Protein AF-A0A1H1IAY0-F1 (afdb_monomer_lite)

Structure (mmCIF, N/CA/C/O backbone):
data_AF-A0A1H1IAY0-F1
#
_entry.id   AF-A0A1H1IAY0-F1
#
loop_
_atom_site.group_PDB
_atom_site.id
_atom_site.type_symbol
_atom_site.label_atom_id
_atom_site.label_alt_id
_atom_site.label_comp_id
_atom_site.label_asym_id
_atom_site.label_entity_id
_atom_site.label_seq_id
_atom_site.pdbx_PDB_ins_code
_atom_site.Cartn_x
_atom_site.Cartn_y
_atom_site.Cartn_z
_atom_site.occupancy
_atom_site.B_iso_or_equiv
_atom_site.auth_seq_id
_atom_site.auth_comp_id
_atom_site.auth_asym_id
_atom_site.auth_atom_id
_atom_site.pdbx_PDB_model_num
ATOM 1 N N . MET A 1 1 ? 3.164 -5.358 -13.524 1.00 69.94 1 MET A N 1
ATOM 2 C CA . MET A 1 1 ? 2.665 -6.342 -12.520 1.00 69.94 1 MET A CA 1
ATOM 3 C C . MET A 1 1 ? 2.645 -5.753 -11.104 1.00 69.94 1 MET A C 1
ATOM 5 O O . MET A 1 1 ? 1.632 -5.884 -10.432 1.00 69.94 1 MET A O 1
ATOM 9 N N . ALA A 1 2 ? 3.696 -5.036 -10.674 1.00 71.25 2 ALA A N 1
ATOM 10 C CA . ALA A 1 2 ? 3.788 -4.389 -9.352 1.00 71.25 2 ALA A CA 1
ATOM 11 C C . ALA A 1 2 ? 2.649 -3.400 -9.021 1.00 71.25 2 ALA A C 1
ATOM 13 O O . ALA A 1 2 ? 2.144 -3.400 -7.901 1.00 71.25 2 ALA A O 1
ATOM 14 N N . MET A 1 3 ? 2.190 -2.615 -10.003 1.00 79.56 3 MET A N 1
ATOM 15 C CA . MET A 1 3 ? 1.068 -1.673 -9.849 1.00 79.56 3 MET A CA 1
ATOM 16 C C . MET A 1 3 ? -0.182 -2.329 -9.240 1.00 79.56 3 MET A C 1
ATOM 18 O O . MET A 1 3 ? -0.791 -1.776 -8.327 1.00 79.56 3 MET A O 1
ATOM 22 N N . ALA A 1 4 ? -0.545 -3.520 -9.727 1.00 78.56 4 ALA A N 1
ATOM 23 C CA . ALA A 1 4 ? -1.739 -4.229 -9.277 1.00 78.56 4 ALA A CA 1
ATOM 24 C C . ALA A 1 4 ? -1.627 -4.661 -7.808 1.00 78.56 4 ALA A C 1
ATOM 26 O O . ALA A 1 4 ? -2.611 -4.584 -7.080 1.00 78.56 4 ALA A O 1
ATOM 27 N N . PHE A 1 5 ? -0.430 -5.049 -7.353 1.00 79.06 5 PHE A N 1
ATOM 28 C CA . PHE A 1 5 ? -0.199 -5.423 -5.958 1.00 79.06 5 PHE A CA 1
ATOM 29 C C . PHE A 1 5 ? -0.343 -4.226 -5.017 1.00 79.06 5 PHE A C 1
ATOM 31 O O . PHE A 1 5 ? -1.062 -4.327 -4.025 1.00 79.06 5 PHE A O 1
ATOM 38 N N . PHE A 1 6 ? 0.261 -3.081 -5.354 1.00 81.88 6 PHE A N 1
ATOM 39 C CA . PHE A 1 6 ? 0.122 -1.859 -4.558 1.00 81.88 6 PHE A CA 1
ATOM 40 C C . PHE A 1 6 ? -1.324 -1.375 -4.478 1.00 81.88 6 PHE A C 1
ATOM 42 O O . PHE A 1 6 ? -1.809 -1.065 -3.391 1.00 81.88 6 PHE A O 1
ATOM 49 N N . ALA A 1 7 ? -2.022 -1.350 -5.616 1.00 82.88 7 ALA A N 1
ATOM 50 C CA . ALA A 1 7 ? -3.407 -0.906 -5.680 1.00 82.88 7 ALA A CA 1
ATOM 51 C C . ALA A 1 7 ? -4.344 -1.845 -4.905 1.00 82.88 7 ALA A C 1
ATOM 53 O O . ALA A 1 7 ? -5.153 -1.377 -4.106 1.00 82.88 7 ALA A O 1
ATOM 54 N N . ALA A 1 8 ? -4.213 -3.164 -5.096 1.00 85.56 8 ALA A N 1
ATOM 55 C CA . ALA A 1 8 ? -5.064 -4.147 -4.431 1.00 85.56 8 ALA A CA 1
ATOM 56 C C . ALA A 1 8 ? -4.873 -4.128 -2.910 1.00 85.56 8 ALA A C 1
ATOM 58 O O . ALA A 1 8 ? -5.850 -4.046 -2.169 1.00 85.56 8 ALA A O 1
ATOM 59 N N . PHE A 1 9 ? -3.630 -4.141 -2.425 1.00 83.38 9 PHE A N 1
ATOM 60 C CA . PHE A 1 9 ? -3.383 -4.077 -0.985 1.00 83.38 9 PHE A CA 1
ATOM 61 C C . PHE A 1 9 ? -3.736 -2.718 -0.384 1.00 83.38 9 PHE A C 1
ATOM 63 O O . PHE A 1 9 ? -4.299 -2.677 0.707 1.00 83.38 9 PHE A O 1
ATOM 70 N N . GLY A 1 10 ? -3.443 -1.615 -1.080 1.00 86.06 10 GLY A N 1
ATOM 71 C CA . GLY A 1 10 ? -3.857 -0.285 -0.640 1.00 86.06 10 GLY A CA 1
ATOM 72 C C . GLY A 1 10 ? -5.371 -0.207 -0.448 1.00 86.06 10 GLY A C 1
ATOM 73 O O . GLY A 1 10 ? -5.829 0.259 0.593 1.00 86.06 10 GLY A O 1
ATOM 74 N N . ALA A 1 11 ? -6.142 -0.766 -1.387 1.00 88.12 11 ALA A N 1
ATOM 75 C CA . ALA A 1 11 ? -7.594 -0.860 -1.284 1.00 88.12 11 ALA A CA 1
ATOM 76 C C . ALA A 1 11 ? -8.053 -1.751 -0.117 1.00 88.12 11 ALA A C 1
ATOM 78 O O . ALA A 1 11 ? -8.949 -1.350 0.618 1.00 88.12 11 ALA A O 1
ATOM 79 N N . ILE A 1 12 ? -7.432 -2.918 0.102 1.00 89.38 12 ILE A N 1
ATOM 80 C CA . ILE A 1 12 ? -7.773 -3.809 1.228 1.00 89.38 12 ILE A CA 1
ATOM 81 C C . ILE A 1 12 ? -7.560 -3.098 2.570 1.00 89.38 12 ILE A C 1
ATOM 83 O O . ILE A 1 12 ? -8.464 -3.082 3.404 1.00 89.38 12 ILE A O 1
ATOM 87 N N . ILE A 1 13 ? -6.393 -2.478 2.771 1.00 87.25 13 ILE A N 1
ATOM 88 C CA . ILE A 1 13 ? -6.062 -1.762 4.013 1.00 87.25 13 ILE A CA 1
ATOM 89 C C . ILE A 1 13 ? -7.001 -0.565 4.203 1.00 87.25 13 ILE A C 1
ATOM 91 O O . ILE A 1 13 ? -7.496 -0.346 5.308 1.00 87.25 13 ILE A O 1
ATOM 95 N N . PHE A 1 14 ? -7.281 0.180 3.129 1.00 89.19 14 PHE A N 1
ATOM 96 C CA . PHE A 1 14 ? -8.187 1.324 3.157 1.00 89.19 14 PHE A CA 1
ATOM 97 C C . PHE A 1 14 ? -9.612 0.915 3.535 1.00 89.19 14 PHE A C 1
ATOM 99 O O . PHE A 1 14 ? -10.161 1.446 4.496 1.00 89.19 14 PHE A O 1
ATOM 106 N N . VAL A 1 15 ? -10.200 -0.050 2.819 1.00 92.25 15 VAL A N 1
ATOM 107 C CA . VAL A 1 15 ? -11.564 -0.541 3.075 1.00 92.25 15 VAL A CA 1
ATOM 108 C C . VAL A 1 15 ? -11.665 -1.088 4.490 1.00 92.25 15 VAL A C 1
ATOM 110 O O . VAL A 1 15 ? -12.602 -0.753 5.208 1.00 92.25 15 VAL A O 1
ATOM 113 N N . HIS A 1 16 ? -10.673 -1.865 4.923 1.00 87.50 16 HIS A N 1
ATOM 114 C CA . HIS A 1 16 ? -10.623 -2.344 6.293 1.00 87.50 16 HIS A CA 1
ATOM 115 C C . HIS A 1 16 ? -10.585 -1.183 7.298 1.00 87.50 16 HIS A C 1
ATOM 117 O O . HIS A 1 16 ? -11.341 -1.201 8.261 1.00 87.50 16 HIS A O 1
ATOM 123 N N . GLY A 1 17 ? -9.741 -0.170 7.080 1.00 85.88 17 GLY A N 1
ATOM 124 C CA . GLY A 1 17 ? -9.661 1.012 7.941 1.00 85.88 17 GLY A CA 1
ATOM 125 C C . GLY A 1 17 ? -10.965 1.809 8.003 1.00 85.88 17 GLY A C 1
ATOM 126 O O . GLY A 1 17 ? -11.343 2.276 9.072 1.00 85.88 17 GLY A O 1
ATOM 127 N N . VAL A 1 18 ? -11.685 1.921 6.882 1.00 91.62 18 VAL A N 1
ATOM 128 C CA . VAL A 1 18 ? -13.014 2.550 6.829 1.00 91.62 18 VAL A CA 1
ATOM 129 C C . VAL A 1 18 ? -14.030 1.750 7.645 1.00 91.62 18 VAL A C 1
ATOM 131 O O . VAL A 1 18 ? -14.795 2.341 8.401 1.00 91.62 18 VAL A O 1
ATOM 134 N N . VAL A 1 19 ? -14.023 0.418 7.531 1.00 90.44 19 VAL A N 1
ATOM 135 C CA . VAL A 1 19 ? -14.936 -0.461 8.280 1.00 90.44 19 VAL A CA 1
ATOM 136 C C . VAL A 1 19 ? -14.648 -0.429 9.784 1.00 90.44 19 VAL A C 1
ATOM 138 O O . VAL A 1 19 ? -15.589 -0.422 10.573 1.00 90.44 19 VAL A O 1
ATOM 141 N N . THR A 1 20 ? -13.377 -0.381 10.198 1.00 86.69 20 THR A N 1
ATOM 142 C CA . THR A 1 20 ? -12.995 -0.362 11.622 1.00 86.69 20 THR A CA 1
ATOM 143 C C . THR A 1 20 ? -12.939 1.032 12.246 1.00 86.69 20 THR A C 1
ATOM 145 O O . THR A 1 20 ? -12.777 1.144 13.457 1.00 86.69 20 THR A O 1
ATOM 148 N N . GLY A 1 21 ? -13.073 2.103 11.455 1.00 86.44 21 GLY A N 1
ATOM 149 C CA . GLY A 1 21 ? -12.925 3.485 11.930 1.00 86.44 21 GLY A CA 1
ATOM 150 C C . GLY A 1 21 ? -11.478 3.876 12.265 1.00 86.44 21 GLY A C 1
ATOM 151 O O . GLY A 1 21 ? -11.230 4.904 12.895 1.00 86.44 21 GLY A O 1
ATOM 152 N N . GLU A 1 22 ? -10.503 3.069 11.849 1.00 86.94 22 GLU A N 1
ATOM 153 C CA . GLU A 1 22 ? -9.093 3.241 12.182 1.00 86.94 22 GLU A CA 1
ATOM 154 C C . GLU A 1 22 ? -8.398 4.185 11.192 1.00 86.94 22 GLU A C 1
ATOM 156 O O . GLU A 1 22 ? -7.920 3.776 10.129 1.00 86.94 22 GLU A O 1
ATOM 161 N N . VAL A 1 23 ? -8.286 5.464 11.569 1.00 86.62 23 VAL A N 1
ATOM 162 C CA . VAL A 1 23 ? -7.699 6.528 10.728 1.00 86.62 23 VAL A CA 1
ATOM 163 C C . VAL A 1 23 ? -6.299 6.173 10.218 1.00 86.62 23 VAL A C 1
ATOM 165 O O . VAL A 1 23 ? -5.982 6.423 9.055 1.00 86.62 23 VAL A O 1
ATOM 168 N N . TYR A 1 24 ? -5.461 5.546 11.047 1.00 83.50 24 TYR A N 1
ATOM 169 C CA . TYR A 1 24 ? -4.100 5.176 10.651 1.00 83.50 24 TYR A CA 1
ATOM 170 C C . TYR A 1 24 ? -4.082 4.178 9.480 1.00 83.50 24 TYR A C 1
ATOM 172 O O . TYR A 1 24 ? -3.239 4.290 8.593 1.00 83.50 24 TYR A O 1
ATOM 180 N N . ARG A 1 25 ? -5.045 3.249 9.410 1.00 85.31 25 ARG A N 1
ATOM 181 C CA . ARG A 1 25 ? -5.157 2.294 8.295 1.00 85.31 25 ARG A CA 1
ATOM 182 C C . ARG A 1 25 ? -5.652 2.955 7.026 1.00 85.31 25 ARG A C 1
ATOM 184 O O . ARG A 1 25 ? -5.129 2.674 5.954 1.00 85.31 25 ARG A O 1
ATOM 191 N N . ILE A 1 26 ? -6.605 3.873 7.153 1.00 88.69 26 ILE A N 1
ATOM 192 C CA . ILE A 1 26 ? -7.094 4.675 6.028 1.00 88.69 26 ILE A CA 1
ATOM 193 C C . ILE A 1 26 ? -5.917 5.417 5.378 1.00 88.69 26 ILE A C 1
ATOM 195 O O . ILE A 1 26 ? -5.714 5.315 4.169 1.00 88.69 26 ILE A O 1
ATOM 199 N N . LEU A 1 27 ? -5.082 6.085 6.184 1.00 88.56 27 LEU A N 1
ATOM 200 C CA . LEU A 1 27 ? -3.890 6.784 5.695 1.00 88.56 27 LEU A CA 1
ATOM 201 C C . LEU A 1 27 ? -2.888 5.832 5.027 1.00 88.56 27 LEU A C 1
ATOM 203 O O . LEU A 1 27 ? -2.401 6.130 3.936 1.00 88.56 27 LEU A O 1
ATOM 207 N N . MET A 1 28 ? -2.620 4.671 5.629 1.00 84.69 28 MET A N 1
ATOM 208 C CA . MET A 1 28 ? -1.727 3.663 5.043 1.00 84.69 28 MET A CA 1
ATOM 209 C C . MET A 1 28 ? -2.245 3.146 3.694 1.00 84.69 28 MET A C 1
ATOM 211 O O . MET A 1 28 ? -1.476 3.056 2.737 1.00 84.69 28 MET A O 1
ATOM 215 N N . GLY A 1 29 ? -3.546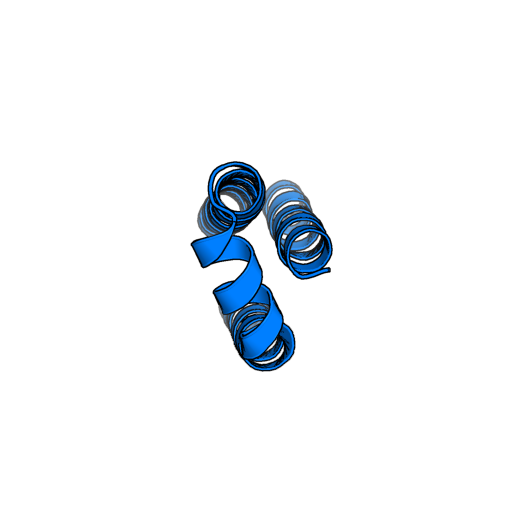 2.871 3.578 1.00 88.25 29 GLY A N 1
ATOM 216 C CA . GLY A 1 29 ? -4.171 2.472 2.317 1.00 88.25 29 GLY A CA 1
ATOM 217 C C . GLY A 1 29 ? -4.027 3.532 1.218 1.00 88.25 29 GLY A C 1
ATOM 218 O O . GLY A 1 29 ? -3.651 3.207 0.090 1.00 88.25 29 GLY A O 1
ATOM 219 N N . CYS A 1 30 ? -4.219 4.812 1.559 1.00 91.06 30 CYS A N 1
ATOM 220 C CA . CYS A 1 30 ? -4.001 5.931 0.637 1.00 91.06 30 CYS A CA 1
ATOM 221 C C . CYS A 1 30 ? -2.542 6.037 0.164 1.00 91.06 30 CYS A C 1
ATOM 223 O O . CYS A 1 30 ? -2.302 6.280 -1.019 1.00 91.06 30 CYS A O 1
ATOM 225 N N . ILE A 1 31 ? -1.565 5.825 1.054 1.00 89.06 31 ILE A N 1
ATOM 226 C CA . ILE A 1 31 ? -0.134 5.847 0.704 1.00 89.06 31 ILE A CA 1
ATOM 227 C C . ILE A 1 31 ? 0.182 4.774 -0.340 1.00 89.06 31 ILE A C 1
ATOM 229 O O . ILE A 1 31 ? 0.822 5.066 -1.350 1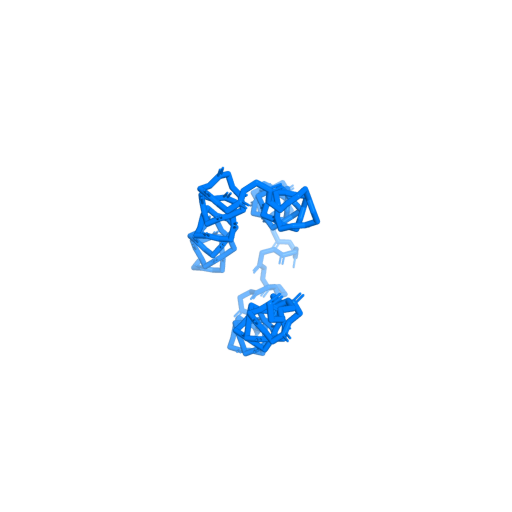.00 89.06 31 ILE A O 1
ATOM 233 N N . PHE A 1 32 ? -0.316 3.552 -0.153 1.00 85.62 32 PHE A N 1
ATOM 234 C CA . PHE A 1 32 ? -0.140 2.490 -1.145 1.00 85.62 32 PHE A CA 1
ATOM 235 C C . PHE A 1 32 ? -0.838 2.799 -2.475 1.00 85.62 32 PHE A C 1
ATOM 237 O O . PHE A 1 32 ? -0.276 2.518 -3.534 1.00 85.62 32 PHE A O 1
ATOM 244 N N . GLY A 1 33 ? -2.003 3.453 -2.440 1.00 85.69 33 GLY A N 1
ATOM 245 C CA . GLY A 1 33 ? -2.655 3.980 -3.641 1.00 85.69 33 GLY A CA 1
ATOM 246 C C . GLY A 1 33 ? -1.794 5.007 -4.390 1.00 85.69 33 GLY A C 1
ATOM 247 O O . GLY A 1 33 ? -1.652 4.922 -5.609 1.00 85.69 33 GLY A O 1
ATOM 248 N N . MET A 1 34 ? -1.147 5.934 -3.674 1.00 87.81 34 MET A N 1
ATOM 249 C CA . MET A 1 34 ? -0.216 6.899 -4.275 1.00 87.81 34 MET A CA 1
ATOM 250 C C . MET A 1 34 ? 1.029 6.223 -4.860 1.00 87.81 34 MET A C 1
ATOM 252 O O . MET A 1 34 ? 1.476 6.606 -5.939 1.00 87.81 34 MET A O 1
ATOM 256 N N . LEU A 1 35 ? 1.568 5.192 -4.202 1.00 84.88 35 LEU A N 1
ATOM 257 C CA . LEU A 1 35 ? 2.681 4.403 -4.745 1.00 84.88 35 LEU A CA 1
ATOM 258 C C . LEU A 1 35 ? 2.282 3.688 -6.041 1.00 84.88 35 LEU A C 1
ATOM 260 O O . LEU A 1 35 ? 3.057 3.693 -6.997 1.00 84.88 35 LEU A O 1
ATOM 264 N N . ALA A 1 36 ? 1.062 3.147 -6.117 1.00 85.38 36 ALA A N 1
ATOM 265 C CA . ALA A 1 36 ? 0.533 2.559 -7.346 1.00 85.38 36 ALA A CA 1
ATOM 266 C C . ALA A 1 36 ? 0.449 3.589 -8.487 1.00 85.38 36 ALA A C 1
ATOM 268 O O . ALA A 1 36 ? 0.836 3.282 -9.612 1.00 85.38 36 ALA A O 1
ATOM 269 N N . ALA A 1 37 ? 0.017 4.823 -8.201 1.00 84.88 37 ALA A N 1
ATOM 270 C CA . ALA A 1 37 ? 0.036 5.912 -9.180 1.00 84.88 37 ALA A CA 1
ATOM 271 C C . ALA A 1 37 ? 1.471 6.313 -9.576 1.00 84.88 37 ALA A C 1
ATOM 273 O O . ALA A 1 37 ? 1.747 6.552 -10.750 1.00 84.88 37 ALA A O 1
ATOM 274 N N . GLY A 1 38 ? 2.411 6.316 -8.625 1.00 81.19 38 GLY A N 1
ATOM 275 C CA . GLY A 1 38 ? 3.831 6.566 -8.881 1.00 81.19 38 GLY A CA 1
ATOM 276 C C . GLY A 1 38 ? 4.460 5.559 -9.849 1.00 81.19 38 GLY A C 1
ATOM 277 O O . GLY A 1 38 ? 5.280 5.948 -10.680 1.00 81.19 38 GLY A O 1
ATOM 278 N N . VAL A 1 39 ? 4.032 4.289 -9.805 1.00 83.38 39 VAL A N 1
ATOM 279 C CA . VAL A 1 39 ? 4.445 3.251 -10.772 1.00 83.38 39 VAL A CA 1
ATOM 280 C C . VAL A 1 39 ? 4.042 3.619 -12.201 1.00 83.38 39 VAL A C 1
ATOM 282 O O . VAL A 1 39 ? 4.808 3.367 -13.124 1.00 83.38 39 VAL A O 1
ATOM 285 N N . VAL A 1 40 ? 2.895 4.273 -12.394 1.00 81.38 40 VAL A N 1
ATOM 286 C CA . VAL A 1 40 ? 2.427 4.703 -13.725 1.00 81.38 40 VAL A CA 1
ATOM 287 C C . VAL A 1 40 ? 3.252 5.873 -14.270 1.00 81.38 40 VAL A C 1
ATOM 289 O O . VAL A 1 40 ? 3.447 5.988 -15.477 1.00 81.38 40 VAL A O 1
ATOM 292 N N . LEU A 1 41 ? 3.748 6.746 -13.392 1.00 86.06 41 LEU A N 1
ATOM 293 C CA . LEU A 1 41 ? 4.446 7.973 -13.786 1.00 86.06 41 LEU A CA 1
ATOM 294 C C . LEU A 1 41 ? 5.923 7.757 -14.150 1.00 86.06 41 LEU A C 1
ATOM 296 O O . LEU A 1 41 ? 6.510 8.606 -14.818 1.00 86.06 41 LEU A O 1
ATOM 300 N N . SER A 1 42 ? 6.542 6.655 -13.714 1.00 88.94 42 SER A N 1
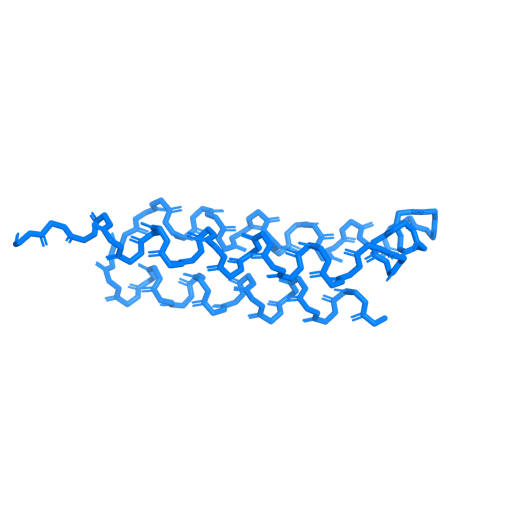ATOM 301 C CA . SER A 1 42 ? 7.976 6.410 -13.905 1.00 88.94 42 SER A CA 1
ATOM 302 C C . SER A 1 42 ? 8.277 4.951 -14.237 1.00 88.94 42 SER A C 1
ATOM 304 O O . SER A 1 42 ? 8.180 4.067 -13.386 1.00 88.94 42 SER A O 1
ATOM 306 N N . SER A 1 43 ? 8.755 4.707 -15.459 1.00 86.62 43 SER A N 1
ATOM 307 C CA . SER A 1 43 ? 9.170 3.375 -15.925 1.00 86.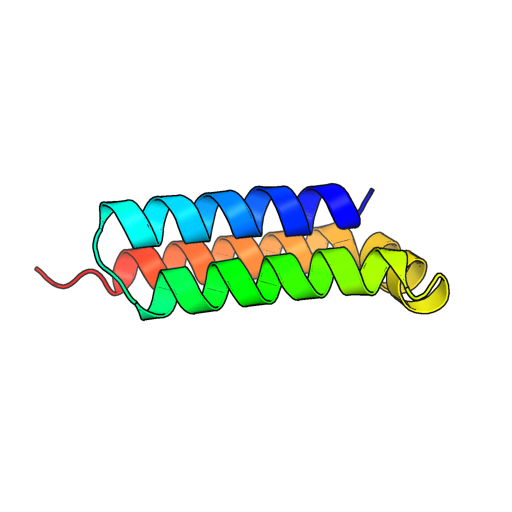62 43 SER A CA 1
ATOM 308 C C . SER A 1 43 ? 10.365 2.810 -15.146 1.00 86.62 43 SER A C 1
ATOM 310 O O . SER A 1 43 ? 10.467 1.599 -14.948 1.00 86.62 43 SER A O 1
ATOM 312 N N . ALA A 1 44 ? 11.258 3.676 -14.654 1.00 87.00 44 ALA A N 1
ATOM 313 C CA . ALA A 1 44 ? 12.356 3.270 -13.780 1.00 87.00 44 ALA A CA 1
ATOM 314 C C . ALA A 1 44 ? 11.830 2.757 -12.429 1.00 87.00 44 ALA A C 1
ATOM 316 O O . ALA A 1 44 ? 12.300 1.734 -11.927 1.00 87.00 44 ALA A O 1
ATOM 317 N N . PHE A 1 45 ? 10.821 3.433 -11.871 1.00 84.94 45 PHE A N 1
ATOM 318 C CA . PHE A 1 45 ? 10.181 3.019 -10.625 1.00 84.94 45 PHE A CA 1
ATOM 319 C C . PHE A 1 45 ? 9.349 1.745 -10.808 1.00 84.94 45 PHE A C 1
ATOM 321 O O . PHE A 1 45 ? 9.403 0.862 -9.956 1.00 84.94 45 PHE A O 1
ATOM 328 N N . GLU A 1 46 ? 8.653 1.590 -11.938 1.00 86.50 46 GLU A N 1
ATOM 329 C CA . GLU A 1 46 ? 7.942 0.353 -12.276 1.00 86.50 46 GLU A CA 1
ATOM 330 C C . GLU A 1 46 ? 8.877 -0.855 -12.342 1.00 86.50 46 GLU A C 1
ATOM 332 O O . GLU A 1 46 ? 8.554 -1.912 -11.789 1.00 86.50 46 GLU A O 1
ATOM 337 N N . ARG A 1 47 ? 10.033 -0.710 -13.001 1.00 89.50 47 ARG A N 1
ATOM 338 C CA . ARG A 1 47 ? 11.012 -1.794 -13.115 1.00 89.50 47 ARG A CA 1
ATOM 339 C C . ARG A 1 47 ? 11.576 -2.159 -11.744 1.00 89.50 47 ARG A C 1
ATOM 341 O O . ARG A 1 47 ? 11.473 -3.317 -11.359 1.00 89.50 47 ARG A O 1
ATOM 348 N N . TRP A 1 48 ? 12.024 -1.173 -10.962 1.00 90.25 48 TRP A N 1
ATOM 349 C CA . TRP A 1 48 ? 12.467 -1.399 -9.581 1.00 90.25 48 TRP A CA 1
ATOM 350 C C . TRP A 1 48 ? 11.394 -2.100 -8.736 1.00 90.25 48 TRP A C 1
ATOM 352 O O . TRP A 1 48 ? 11.680 -3.094 -8.071 1.00 90.25 48 TRP A O 1
ATOM 362 N N . ALA A 1 49 ? 10.149 -1.625 -8.785 1.00 85.00 49 ALA A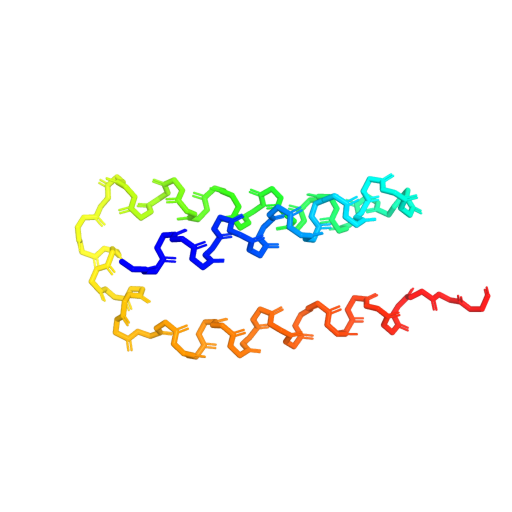 N 1
ATOM 363 C CA . ALA A 1 49 ? 9.058 -2.199 -8.007 1.00 85.00 49 ALA A CA 1
ATOM 364 C C . ALA A 1 49 ? 8.695 -3.616 -8.463 1.00 85.00 49 ALA A C 1
ATOM 366 O O . ALA A 1 49 ? 8.267 -4.432 -7.653 1.00 85.00 49 ALA A O 1
ATOM 367 N N . THR A 1 50 ? 8.855 -3.914 -9.752 1.00 87.38 50 THR A N 1
ATOM 368 C CA . THR A 1 50 ? 8.637 -5.254 -10.303 1.00 87.38 50 THR A CA 1
ATOM 369 C C . THR A 1 50 ? 9.749 -6.206 -9.873 1.00 87.38 50 THR A C 1
ATOM 371 O O . THR A 1 50 ? 9.443 -7.303 -9.410 1.00 87.38 50 THR A O 1
ATOM 374 N N . ASP A 1 51 ? 11.008 -5.766 -9.919 1.00 91.62 51 ASP A N 1
ATOM 375 C CA . ASP A 1 51 ? 12.166 -6.552 -9.476 1.00 91.62 51 ASP A CA 1
ATOM 376 C C . ASP A 1 51 ? 12.097 -6.873 -7.971 1.00 91.62 51 ASP A C 1
ATOM 378 O O . ASP A 1 51 ? 12.521 -7.939 -7.530 1.00 91.62 51 ASP A O 1
ATOM 382 N N . HIS A 1 52 ? 11.491 -5.981 -7.180 1.00 88.19 52 HIS A N 1
ATOM 383 C CA . HIS A 1 52 ? 11.333 -6.134 -5.730 1.00 88.19 52 HIS A CA 1
ATOM 384 C C . HIS A 1 52 ? 9.902 -6.503 -5.309 1.00 88.19 52 HIS A C 1
ATOM 386 O O . HIS A 1 52 ? 9.579 -6.431 -4.122 1.00 88.19 52 HIS A O 1
ATOM 392 N N . ALA A 1 53 ? 9.034 -6.916 -6.241 1.00 81.56 53 ALA A N 1
ATOM 393 C CA . ALA A 1 53 ? 7.599 -7.081 -5.989 1.00 81.56 53 ALA A CA 1
ATOM 394 C C . ALA A 1 53 ? 7.292 -8.057 -4.843 1.00 81.56 53 ALA A C 1
ATOM 396 O O . ALA A 1 53 ? 6.414 -7.784 -4.027 1.00 81.56 53 ALA A O 1
ATOM 397 N N . LEU A 1 54 ? 8.032 -9.167 -4.741 1.00 79.75 54 LEU A N 1
ATOM 398 C CA . LEU A 1 54 ? 7.852 -10.147 -3.663 1.00 79.75 54 LEU A CA 1
ATOM 399 C C . LEU A 1 54 ? 8.267 -9.593 -2.294 1.00 79.75 54 LEU A C 1
ATOM 401 O O . LEU A 1 54 ? 7.593 -9.850 -1.300 1.00 79.75 54 LEU A O 1
ATOM 405 N N . VAL A 1 55 ? 9.349 -8.812 -2.242 1.00 86.31 55 VAL A N 1
ATOM 406 C CA . VAL A 1 55 ? 9.832 -8.180 -1.003 1.00 86.31 55 VAL A CA 1
ATOM 407 C C . VAL A 1 55 ? 8.843 -7.118 -0.543 1.00 86.31 55 VAL A C 1
ATOM 409 O O . VAL A 1 55 ? 8.443 -7.096 0.616 1.00 86.31 55 VAL A O 1
ATOM 412 N N . ILE A 1 56 ? 8.401 -6.276 -1.475 1.00 82.38 56 ILE A N 1
ATOM 413 C CA . ILE A 1 56 ? 7.364 -5.274 -1.250 1.00 82.38 56 ILE A CA 1
ATOM 414 C C . ILE A 1 56 ? 6.089 -5.943 -0.728 1.00 82.38 56 ILE A C 1
ATOM 416 O O . ILE A 1 56 ? 5.568 -5.530 0.302 1.00 82.38 56 ILE A O 1
ATOM 420 N N . LEU A 1 57 ? 5.625 -7.013 -1.379 1.00 82.19 57 LEU A N 1
ATOM 421 C CA . LEU A 1 57 ? 4.448 -7.763 -0.949 1.00 82.19 57 LEU A CA 1
ATOM 422 C C . LEU A 1 57 ? 4.616 -8.321 0.473 1.00 82.19 57 LEU A C 1
ATOM 424 O O . LEU A 1 57 ? 3.707 -8.187 1.289 1.00 82.19 57 LEU A O 1
ATOM 428 N N . ALA A 1 58 ? 5.775 -8.900 0.795 1.00 85.12 58 ALA A N 1
ATOM 429 C CA . ALA A 1 58 ? 6.058 -9.415 2.134 1.00 85.12 58 ALA A CA 1
ATOM 430 C C . ALA A 1 58 ? 6.026 -8.306 3.199 1.00 85.12 58 ALA A C 1
ATOM 432 O O . ALA A 1 58 ? 5.415 -8.483 4.253 1.00 85.12 58 ALA A O 1
ATOM 433 N N . VAL A 1 59 ? 6.618 -7.141 2.911 1.00 85.38 59 VAL A N 1
ATOM 434 C CA . VAL A 1 59 ? 6.567 -5.964 3.795 1.00 85.38 59 VAL A CA 1
ATOM 435 C C . VAL A 1 59 ? 5.129 -5.476 3.964 1.00 85.38 59 VAL A C 1
ATOM 437 O O . VAL A 1 59 ? 4.714 -5.166 5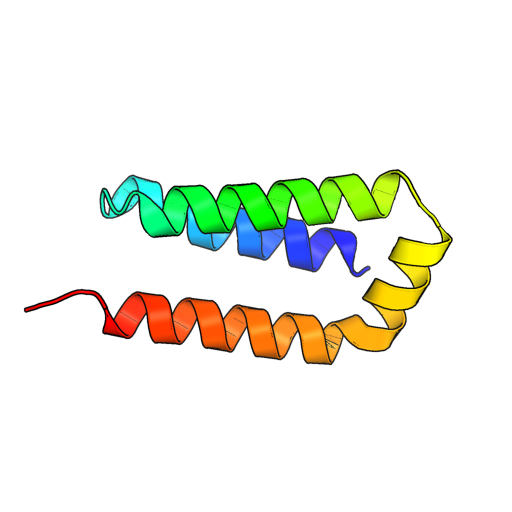.075 1.00 85.38 59 VAL A O 1
ATOM 440 N N . MET A 1 60 ? 4.339 -5.453 2.892 1.00 81.12 60 MET A N 1
ATOM 441 C CA . MET A 1 60 ? 2.939 -5.029 2.934 1.00 81.12 60 MET A CA 1
ATOM 442 C C . MET A 1 60 ? 2.065 -5.969 3.767 1.00 81.12 60 MET A C 1
ATOM 444 O O . MET A 1 60 ? 1.257 -5.500 4.568 1.00 81.12 60 MET A O 1
ATOM 448 N N . ILE A 1 61 ? 2.260 -7.284 3.638 1.00 84.69 61 ILE A N 1
ATOM 449 C CA . ILE A 1 61 ? 1.599 -8.284 4.486 1.00 84.69 61 ILE A CA 1
ATOM 450 C C . ILE A 1 61 ? 2.007 -8.087 5.946 1.00 84.69 61 ILE A C 1
ATOM 452 O O . ILE A 1 61 ? 1.141 -8.060 6.816 1.00 84.69 61 ILE A O 1
ATOM 456 N N . LEU A 1 62 ? 3.302 -7.905 6.221 1.00 85.69 62 LEU A N 1
ATOM 457 C CA . LEU A 1 62 ? 3.795 -7.678 7.578 1.00 85.69 62 LEU A CA 1
ATOM 458 C C . LEU A 1 62 ? 3.157 -6.431 8.204 1.00 85.69 62 LEU A C 1
ATOM 460 O O . LEU A 1 62 ? 2.651 -6.510 9.316 1.00 85.69 62 LEU A O 1
ATOM 464 N N . VAL A 1 63 ? 3.133 -5.311 7.476 1.00 79.00 63 VAL A N 1
ATOM 465 C CA . VAL A 1 63 ? 2.505 -4.051 7.905 1.00 79.00 63 VAL A CA 1
ATOM 466 C C . VAL A 1 63 ? 1.009 -4.229 8.172 1.00 79.00 63 VAL A C 1
ATOM 468 O O . VAL A 1 63 ? 0.477 -3.686 9.138 1.00 79.00 63 VAL A O 1
ATOM 471 N N . PHE A 1 64 ? 0.312 -5.004 7.342 1.00 78.88 64 PHE A N 1
ATOM 472 C CA . PHE A 1 64 ? -1.097 -5.303 7.573 1.00 78.88 64 PHE A CA 1
ATOM 473 C C . PHE A 1 64 ? -1.300 -6.161 8.830 1.00 78.88 64 PHE A C 1
ATOM 475 O O . PHE A 1 64 ? -2.141 -5.834 9.665 1.00 78.88 64 PHE A O 1
ATOM 482 N N . LEU A 1 65 ? -0.508 -7.216 9.023 1.00 83.81 65 LEU A N 1
ATOM 483 C CA . LEU A 1 65 ? -0.596 -8.067 10.213 1.00 83.81 65 LEU A CA 1
ATOM 484 C C . LEU A 1 65 ? -0.260 -7.302 11.498 1.00 83.81 65 LEU A C 1
ATOM 486 O O . LEU A 1 65 ? -0.968 -7.445 12.492 1.00 83.81 65 LEU A O 1
ATOM 490 N N . THR A 1 66 ? 0.768 -6.451 11.486 1.00 79.00 66 THR A N 1
ATOM 491 C CA . THR A 1 66 ? 1.086 -5.603 12.643 1.00 79.00 66 THR A CA 1
ATOM 492 C C . THR A 1 66 ? -0.013 -4.581 12.902 1.00 79.00 66 THR A C 1
ATOM 494 O O . THR A 1 66 ? -0.341 -4.341 14.060 1.00 79.00 66 THR A O 1
ATOM 497 N N . SER A 1 67 ? -0.655 -4.046 11.856 1.00 72.56 67 SER A N 1
ATOM 498 C CA . SER A 1 67 ? -1.831 -3.187 12.029 1.00 72.56 67 SER A CA 1
ATOM 499 C C . SER A 1 67 ? -2.966 -3.923 12.751 1.00 72.56 67 SER A C 1
ATOM 501 O O . SER A 1 67 ? -3.573 -3.351 13.652 1.00 72.56 67 SER A O 1
ATOM 503 N N . LEU A 1 68 ? -3.208 -5.205 12.428 1.00 75.50 68 LEU A N 1
ATOM 504 C CA . LEU A 1 68 ? -4.211 -6.055 13.093 1.00 75.50 68 LEU A CA 1
ATOM 505 C C . LEU A 1 68 ? -3.913 -6.279 14.574 1.00 75.50 68 LEU A C 1
ATOM 507 O O . LEU A 1 68 ? -4.839 -6.289 15.373 1.00 75.50 68 LEU A O 1
ATOM 511 N N . GLN A 1 69 ? -2.641 -6.390 14.949 1.00 76.88 69 GLN A N 1
ATOM 512 C CA . GLN A 1 69 ? -2.234 -6.563 16.347 1.00 76.88 69 GLN A CA 1
ATOM 513 C C . GLN A 1 69 ? -2.406 -5.300 17.202 1.00 76.88 69 GLN A C 1
ATOM 515 O O . GLN A 1 69 ? -2.432 -5.397 18.424 1.00 76.88 69 GLN A O 1
ATOM 520 N N . TRP A 1 70 ? -2.509 -4.124 16.575 1.00 68.19 70 TRP A N 1
ATOM 521 C CA . TRP A 1 70 ? -2.741 -2.843 17.255 1.00 68.19 70 TRP A CA 1
ATOM 522 C C . TRP A 1 70 ? -4.224 -2.522 17.469 1.00 68.19 70 TRP A C 1
ATOM 524 O O . TRP A 1 70 ? -4.552 -1.465 18.009 1.00 68.19 70 TRP A O 1
ATOM 534 N N . GLN A 1 71 ? -5.119 -3.440 17.099 1.00 61.69 71 GLN A N 1
ATOM 535 C CA . GLN A 1 71 ? -6.483 -3.435 17.611 1.00 61.69 71 GLN A CA 1
ATOM 536 C C . GLN A 1 71 ? -6.402 -3.839 19.081 1.00 61.69 71 GLN A C 1
ATOM 538 O O . GLN A 1 71 ? -6.149 -5.000 19.397 1.00 61.69 71 GLN A O 1
ATOM 543 N N . GLY A 1 72 ? -6.503 -2.854 19.976 1.00 57.59 72 GLY A N 1
ATOM 544 C CA . GLY A 1 72 ? -6.564 -3.104 21.415 1.00 57.59 72 GLY A CA 1
ATOM 545 C C . GLY A 1 72 ? -7.710 -4.063 21.784 1.00 57.59 72 GLY A C 1
ATOM 546 O O . GLY A 1 72 ? -8.574 -4.324 20.944 1.00 57.59 72 GLY A O 1
ATOM 547 N N . PRO A 1 73 ? -7.720 -4.602 23.017 1.00 47.38 73 PRO A N 1
ATOM 548 C CA . PRO A 1 73 ? -8.911 -5.259 23.550 1.00 47.38 73 PRO A CA 1
ATOM 549 C C . PRO A 1 73 ? -10.138 -4.335 23.523 1.00 47.38 73 PRO A C 1
ATOM 551 O O . PRO A 1 73 ? -9.959 -3.099 23.648 1.00 47.38 73 PRO A O 1
#

pLDDT: mean 83.18, std 7.63, range [47.38, 92.25]

Sequence (73 aa):
MAMAFFAAFGAIIFVHGVVTGEVYRILMGCIFGMLAAGVVLSSAFERWATDHALVILAVMILVFLTSLQWQGP

Radius of gyration: 12.71 Å; chains: 1; bounding box: 27×18×40 Å

Foldseek 3Di:
DLLCLLLVLLVVQLVVCVVVVPVVSVVSSVVSVVLSVVLVVDVVSVVVCVVCVVVVNVVSVVVVVVVVVPPDD

Organism: Natronobacterium texcoconense (NCBI:txid1095778)

Secondary structure (DSSP, 8-state):
-HHHHHHHHHHHHHHHHHHHT-HHHHHHHHHHHHHHHHHHH-HHHHHHHHHTHHHHHHHHHHHHHHHHHTS--